Protein AF-A0AAV0ISX7-F1 (afdb_monomer)

Solvent-accessible surface area (backbone atoms only — not comparable to full-atom values): 8940 Å² total; per-residue (Å²): 136,81,81,77,75,74,80,84,75,76,51,72,46,69,37,47,58,80,73,61,91,61,93,77,78,42,57,68,59,41,50,51,45,54,50,52,50,52,48,27,47,70,79,68,66,50,68,45,78,38,64,72,81,71,59,65,73,60,53,52,53,52,51,51,54,49,50,64,46,68,75,45,59,68,74,66,47,54,71,16,31,69,95,55,92,81,53,96,61,93,36,15,36,51,65,54,57,93,85,45,91,56,90,51,68,50,72,43,74,66,66,83,85,43,88,72,51,43,71,62,84,56,64,83,56,56,66,57,56,52,39,45,63,64,47,58,68,57,71,68,69,128

InterPro domains:
  IPR026992 Non-haem dioxygenase, N-terminal domain [PF14226] (11-97)
  IPR027443 Isopenicillin N synthase-like superfamily [G3DSA:2.60.120.330] (2-134)

Foldseek 3Di:
DDDDDPPDDQAEAEPVLLVDDDPPPRPVVVVVSVVSVVCSCVPPVDYHYDNNVDDPVLVVVLVVQVCVQVVDDPVLQCQQFDPDPPPPDGAGKDADDPPDPDGDIDGHDDDLPDPPGRDRPPPPCNSVSVNVVVCVVVVPPD

Sequence (142 aa):
MSPAAAAASFPVIDFSPFFTTGGGENEVEKEEVINSIREACSDYGFFVAVNHGIPAEAMDRSLEMAHEFFDRPSEEKLKCTPPTSDTPVTTGYAKQPDHSPNKNEYFLMFEPASAFNVYPTSPAPFRYYYFFFFFHGRLYRF

Mean predicted aligned error: 9.57 Å

Organism: NCBI:txid586396

Secondary structure (DSSP, 8-state):
-PPPPP--PPPEEE-GGGT--STTTTHHHHHHHHHHHHHHHHHTS--EEES-S--HHHHHHHHHHHHHHHTS-HHHHHTTS-S-TT-SS--EEEE--TT-S---EEEE--STT-TT----S-STTHHHHHHHHHHHTTTS--

pLDDT: mean 79.71, std 17.54, range [27.73, 97.81]

Nearest PDB structures (foldseek):
  1gp4-assembly1_A  TM=7.761E-01  e=4.639E-05  Arabidopsis thaliana
  6xjj-assembly1_A  TM=7.723E-01  e=3.710E-04  Talaromyces stipitatus ATCC 10500
  5c3p-assembly1_A  TM=7.858E-01  e=1.984E-03  Neurospora crassa
  5o9w-assembly1_A  TM=7.212E-01  e=1.015E-03  Papaver somniferum
  5c3q-assembly4_D  TM=7.951E-01  e=6.206E-03  Neurospora crassa

Structure (mmCIF, N/CA/C/O backbone):
data_AF-A0AAV0ISX7-F1
#
_entry.id   AF-A0AAV0ISX7-F1
#
loop_
_atom_site.group_PDB
_atom_site.id
_atom_site.type_symbol
_atom_site.label_atom_id
_atom_site.label_alt_id
_atom_site.label_comp_id
_atom_site.label_asym_id
_atom_site.label_entity_id
_atom_site.label_seq_id
_atom_site.pdbx_PDB_ins_code
_atom_site.Cartn_x
_atom_site.Cartn_y
_atom_site.Cartn_z
_atom_site.occupancy
_atom_site.B_iso_or_equiv
_atom_site.auth_seq_id
_atom_site.auth_comp_id
_atom_site.auth_asym_id
_atom_site.auth_atom_id
_atom_site.pdbx_PDB_model_num
ATOM 1 N N . MET A 1 1 ? -4.312 -38.119 20.509 1.00 36.06 1 MET A N 1
ATOM 2 C CA . MET A 1 1 ? -5.052 -37.013 19.863 1.00 36.06 1 MET A CA 1
ATOM 3 C C . MET A 1 1 ? -4.368 -35.721 20.269 1.00 36.06 1 MET A C 1
ATOM 5 O O . MET A 1 1 ? -4.403 -35.385 21.442 1.00 36.06 1 MET A O 1
ATOM 9 N N . SER A 1 2 ? -3.645 -35.085 19.345 1.00 34.59 2 SER A N 1
ATOM 10 C CA . SER A 1 2 ? -3.071 -33.748 19.561 1.00 34.59 2 SER A CA 1
ATOM 11 C C . SER A 1 2 ? -4.177 -32.714 19.327 1.00 34.59 2 SER A C 1
ATOM 13 O O . SER A 1 2 ? -4.964 -32.931 18.399 1.00 34.59 2 SER A O 1
ATOM 15 N N . PRO A 1 3 ? -4.298 -31.637 20.122 1.00 48.50 3 PRO A N 1
ATOM 16 C CA . PRO A 1 3 ? -5.306 -30.625 19.860 1.00 48.50 3 PRO A CA 1
ATOM 17 C C . PRO A 1 3 ? -4.918 -29.869 18.587 1.00 48.50 3 PRO A C 1
ATOM 19 O O . PRO A 1 3 ? -3.748 -29.543 18.376 1.00 48.50 3 PRO A O 1
ATOM 22 N N . ALA A 1 4 ? -5.901 -29.630 17.719 1.00 44.91 4 ALA A N 1
ATOM 23 C CA . ALA A 1 4 ? -5.757 -28.707 16.608 1.00 44.91 4 ALA A CA 1
ATOM 24 C C . ALA A 1 4 ? -5.305 -27.357 17.176 1.00 44.91 4 ALA A C 1
ATOM 26 O O . ALA A 1 4 ? -5.945 -26.833 18.089 1.00 44.91 4 ALA A O 1
ATOM 27 N N . ALA A 1 5 ? -4.191 -26.824 16.672 1.00 47.06 5 ALA A N 1
ATOM 28 C CA . ALA A 1 5 ? -3.828 -25.441 16.924 1.00 47.06 5 ALA A CA 1
ATOM 29 C C . ALA A 1 5 ? -5.046 -24.588 16.555 1.00 47.06 5 ALA A C 1
ATOM 31 O O . ALA A 1 5 ? -5.505 -24.641 15.412 1.00 47.06 5 ALA A O 1
ATOM 32 N N . ALA A 1 6 ? -5.616 -23.873 17.528 1.00 48.06 6 ALA A N 1
ATOM 33 C CA . ALA A 1 6 ? -6.586 -22.832 17.235 1.00 48.06 6 ALA A CA 1
ATOM 34 C C . ALA A 1 6 ? -5.945 -21.941 16.166 1.00 48.06 6 ALA A C 1
ATOM 36 O O . ALA A 1 6 ? -4.817 -21.483 16.354 1.00 48.06 6 ALA A O 1
ATOM 37 N N . ALA A 1 7 ? -6.594 -21.804 15.009 1.00 52.97 7 ALA A N 1
ATOM 38 C CA . ALA A 1 7 ? -6.072 -20.984 13.930 1.00 52.97 7 ALA A CA 1
ATOM 39 C C . ALA A 1 7 ? -5.873 -19.571 14.488 1.00 52.97 7 ALA A C 1
ATOM 41 O O . ALA A 1 7 ? -6.843 -18.919 14.864 1.00 52.97 7 ALA A O 1
ATOM 42 N N . ALA A 1 8 ? -4.620 -19.139 14.623 1.00 58.41 8 ALA A N 1
ATOM 43 C CA . ALA A 1 8 ? -4.315 -17.799 15.088 1.00 58.41 8 ALA A CA 1
ATOM 44 C C . ALA A 1 8 ? -4.878 -16.809 14.060 1.00 58.41 8 ALA A C 1
ATOM 46 O O . ALA A 1 8 ? -4.388 -16.734 12.933 1.00 58.41 8 ALA A O 1
ATOM 47 N N . SER A 1 9 ? -5.945 -16.101 14.421 1.00 78.56 9 SER A N 1
ATOM 48 C CA . SER A 1 9 ? -6.479 -14.991 13.639 1.00 78.56 9 SER A CA 1
ATOM 49 C C . SER A 1 9 ? -5.749 -13.715 14.045 1.00 78.56 9 SER A C 1
ATOM 51 O O . SER A 1 9 ? -5.693 -13.395 15.230 1.00 78.56 9 SER A O 1
ATOM 53 N N . PHE A 1 10 ? -5.188 -12.993 13.078 1.00 87.25 10 PHE A N 1
ATOM 54 C CA . PHE A 1 10 ? -4.582 -11.685 13.330 1.00 87.25 10 PHE A CA 1
ATOM 55 C C . PHE A 1 10 ? -5.650 -10.650 13.718 1.00 87.25 10 PHE A C 1
ATOM 57 O O . PHE A 1 10 ? -6.802 -10.802 13.297 1.00 87.25 10 PHE A O 1
ATOM 64 N N . PRO A 1 11 ? -5.294 -9.591 14.471 1.00 94.56 11 PRO A N 1
ATOM 65 C CA . PRO A 1 11 ? -6.238 -8.533 14.811 1.00 94.56 11 PRO A CA 1
ATOM 66 C C . PRO A 1 11 ? -6.823 -7.887 13.550 1.00 94.56 11 PRO A C 1
ATOM 68 O O . PRO A 1 11 ? -6.079 -7.445 12.672 1.00 94.56 11 PRO A O 1
ATOM 71 N N . VAL A 1 12 ? -8.151 -7.826 13.469 1.00 96.25 12 VAL A N 1
ATOM 72 C CA . VAL A 1 12 ? -8.887 -7.067 12.449 1.00 96.25 12 VAL A CA 1
ATOM 73 C C . VAL A 1 12 ? -9.516 -5.866 13.145 1.00 96.25 12 VAL A C 1
ATOM 75 O O . VAL A 1 12 ? -10.225 -6.043 14.131 1.00 96.25 12 VAL A O 1
ATOM 78 N N . ILE A 1 13 ? -9.242 -4.658 12.656 1.00 96.25 13 ILE A N 1
ATOM 79 C CA . ILE A 1 13 ? -9.672 -3.404 13.283 1.00 96.25 13 ILE A CA 1
ATOM 80 C C . ILE A 1 13 ? -10.580 -2.639 12.321 1.00 96.25 13 ILE A C 1
ATOM 82 O O . ILE A 1 13 ? -10.190 -2.351 11.187 1.00 96.25 13 ILE A O 1
ATOM 86 N N . ASP A 1 14 ? -11.780 -2.305 12.791 1.00 95.31 14 ASP A N 1
ATOM 87 C CA . ASP A 1 14 ? -12.788 -1.552 12.048 1.00 95.31 14 ASP A CA 1
ATOM 88 C C . ASP A 1 14 ? -12.628 -0.043 12.277 1.00 95.31 14 ASP A C 1
ATOM 90 O O . ASP A 1 14 ? -12.734 0.446 13.400 1.00 95.31 14 ASP A O 1
ATOM 94 N N . PHE A 1 15 ? -12.371 0.701 11.202 1.00 94.69 15 PHE A N 1
ATOM 95 C CA . PHE A 1 15 ? -12.169 2.151 11.240 1.00 94.69 15 PHE A CA 1
ATOM 96 C C . PHE A 1 15 ? -13.449 2.958 10.976 1.00 94.69 15 PHE A C 1
ATOM 98 O O . PHE A 1 15 ? -13.392 4.191 10.980 1.00 94.69 15 PHE A O 1
ATOM 105 N N . SER A 1 16 ? -14.604 2.309 10.794 1.00 92.50 16 SER A N 1
ATOM 106 C CA . SER A 1 16 ? -15.893 2.981 10.561 1.00 92.50 16 SER A CA 1
ATOM 107 C C . SER A 1 16 ? -16.185 4.134 11.532 1.00 92.50 16 SER A C 1
ATOM 109 O O . SER A 1 16 ? -16.625 5.180 11.042 1.00 92.50 16 SER A O 1
ATOM 111 N N . PRO A 1 17 ? -15.887 4.042 12.852 1.00 92.31 17 PRO A N 1
ATOM 112 C CA . PRO A 1 17 ? -16.156 5.135 13.798 1.00 92.31 17 PRO A CA 1
ATOM 113 C C . PRO A 1 17 ? -15.471 6.471 13.458 1.00 92.31 17 PRO A C 1
ATOM 115 O O . PRO A 1 17 ? -15.895 7.531 13.924 1.00 92.31 17 PRO A O 1
ATOM 118 N N . PHE A 1 18 ? -14.417 6.462 12.634 1.00 89.69 18 PHE A N 1
ATOM 119 C CA . PHE A 1 18 ? -13.742 7.681 12.177 1.00 89.69 18 PHE A CA 1
ATOM 120 C C . PHE A 1 18 ? -14.430 8.369 10.991 1.00 89.69 18 PHE A C 1
ATOM 122 O O . PHE A 1 18 ? -14.175 9.551 10.761 1.00 89.69 18 PHE A O 1
ATOM 129 N N . PHE A 1 19 ? -15.307 7.673 10.263 1.00 87.31 19 PHE A N 1
ATOM 130 C CA . PHE A 1 19 ? -15.912 8.158 9.012 1.00 87.31 19 PHE A CA 1
ATOM 131 C C . PHE A 1 19 ? -17.420 8.422 9.102 1.00 87.31 19 PHE A C 1
ATOM 133 O O . PHE A 1 19 ? -18.024 8.945 8.165 1.00 87.31 19 PHE A O 1
ATOM 140 N N . THR A 1 20 ? -18.044 8.100 10.230 1.00 80.94 20 THR A N 1
ATOM 141 C CA . THR A 1 20 ? -19.445 8.418 10.525 1.00 80.94 20 THR A CA 1
ATOM 142 C C . THR A 1 20 ? -19.648 9.923 10.725 1.00 80.94 20 THR A C 1
ATOM 144 O O . THR A 1 20 ? -18.927 10.569 11.488 1.00 80.94 20 THR A O 1
ATOM 147 N N . THR A 1 21 ? -20.655 10.492 10.062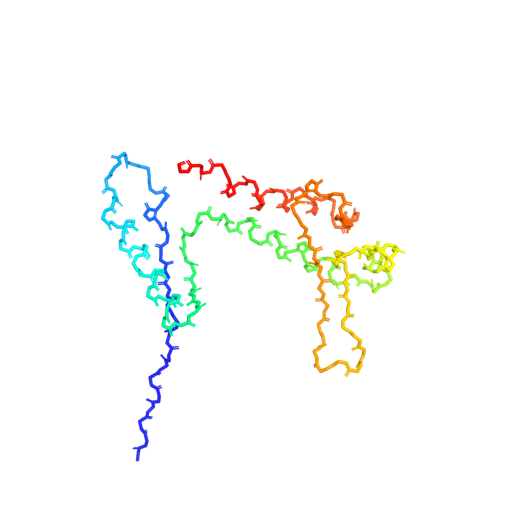 1.00 68.69 21 THR A N 1
ATOM 148 C CA . THR A 1 21 ? -21.022 11.911 10.162 1.00 68.69 21 THR A CA 1
ATOM 149 C C . THR A 1 21 ? -22.071 12.118 11.258 1.00 68.69 21 THR A C 1
ATOM 151 O O . THR A 1 21 ? -23.242 11.817 11.073 1.00 68.69 21 THR A O 1
ATOM 154 N N . GLY A 1 22 ? -21.639 12.649 12.404 1.00 59.94 22 GLY A N 1
ATOM 155 C CA . GLY A 1 22 ? -22.482 13.020 13.546 1.00 59.94 22 GLY A CA 1
ATOM 156 C C . GLY A 1 22 ? -21.599 13.647 14.623 1.00 59.94 22 GLY A C 1
ATOM 157 O O . GLY A 1 22 ? -20.689 12.998 15.131 1.00 59.94 22 GLY A O 1
ATOM 158 N N . GLY A 1 23 ? -21.753 14.948 14.879 1.00 54.44 23 GLY A N 1
ATOM 159 C CA . GLY A 1 23 ? -20.837 15.716 15.727 1.00 54.44 23 GLY A CA 1
ATOM 160 C C . GLY A 1 23 ? -20.708 15.137 17.139 1.00 54.44 23 GLY A C 1
ATOM 161 O O . GLY A 1 23 ? -21.646 15.216 17.916 1.00 54.44 23 GLY A O 1
ATOM 162 N N . GLY A 1 24 ? -19.532 14.592 17.468 1.00 60.41 24 GLY A N 1
ATOM 163 C CA . GLY A 1 24 ? -19.155 14.164 18.824 1.00 60.41 24 GLY A CA 1
ATOM 164 C C . GLY A 1 24 ? -19.725 12.825 19.312 1.00 60.41 24 GLY A C 1
ATOM 165 O O . GLY A 1 24 ? -19.305 12.355 20.362 1.00 60.41 24 GLY A O 1
ATOM 166 N N . GLU A 1 25 ? -20.623 12.174 18.571 1.00 66.25 25 GLU A N 1
ATOM 167 C CA . GLU A 1 25 ? -21.384 11.022 19.094 1.00 66.25 25 GLU A CA 1
ATOM 168 C C . GLU A 1 25 ? -20.570 9.717 19.219 1.00 66.25 25 GLU A C 1
ATOM 170 O O . GLU A 1 25 ? -21.006 8.799 19.905 1.00 66.25 25 GLU A O 1
ATOM 175 N N . ASN A 1 26 ? -19.349 9.661 18.667 1.00 75.62 26 ASN A N 1
ATOM 176 C CA . ASN A 1 26 ? -18.554 8.424 18.576 1.00 75.62 26 ASN A CA 1
ATOM 177 C C . ASN A 1 26 ? -17.179 8.509 19.266 1.00 75.62 26 ASN A C 1
ATOM 179 O O . ASN A 1 26 ? -16.250 7.806 18.876 1.00 75.62 26 ASN A O 1
ATOM 183 N N . GLU A 1 27 ? -16.989 9.386 20.260 1.00 87.12 27 GLU A N 1
ATOM 184 C CA . GLU A 1 27 ? -15.699 9.479 20.976 1.00 87.12 27 GLU A CA 1
ATOM 185 C C . GLU A 1 27 ? -15.321 8.175 21.691 1.00 87.12 27 GLU A C 1
ATOM 187 O O . GLU A 1 27 ? -14.165 7.763 21.623 1.00 87.12 27 GLU A O 1
ATOM 192 N N . VAL A 1 28 ? -16.292 7.497 22.312 1.00 90.88 28 VAL A N 1
ATOM 193 C CA . VAL A 1 28 ? -16.065 6.210 22.992 1.00 90.88 28 VAL A CA 1
ATOM 194 C C . VAL A 1 28 ? -15.626 5.139 21.994 1.00 90.88 28 VAL A C 1
ATOM 196 O O . VAL A 1 28 ? -14.599 4.503 22.198 1.00 90.88 28 VAL A O 1
ATOM 199 N N . GLU A 1 29 ? -16.342 4.997 20.876 1.00 90.50 29 GLU A N 1
ATOM 200 C CA . GLU A 1 29 ? -16.011 4.019 19.830 1.00 90.50 29 GLU A CA 1
ATOM 201 C C . GLU A 1 29 ? -14.644 4.308 19.189 1.00 90.50 29 GLU A C 1
ATOM 203 O O . GLU A 1 29 ? -13.860 3.397 18.929 1.00 90.50 29 GLU A O 1
ATOM 208 N N . LYS A 1 30 ? -14.303 5.585 18.968 1.00 92.06 30 LYS A N 1
ATOM 209 C CA . LYS A 1 30 ? -12.973 5.976 18.474 1.00 92.06 30 LYS A CA 1
ATOM 210 C C . LYS A 1 30 ? -11.870 5.606 19.462 1.00 92.06 30 LYS A C 1
ATOM 212 O O . LYS A 1 30 ? -10.822 5.120 19.035 1.00 92.06 30 LYS A O 1
ATOM 217 N N . GLU A 1 31 ? -12.091 5.821 20.757 1.00 95.06 31 GLU A N 1
ATOM 218 C CA . GLU A 1 31 ? -11.134 5.446 21.801 1.00 95.06 31 GLU A CA 1
ATOM 219 C C . GLU A 1 31 ? -10.967 3.922 21.889 1.00 95.06 31 GLU A C 1
ATOM 221 O O . GLU A 1 31 ? -9.848 3.432 22.041 1.00 95.06 31 GLU A O 1
ATOM 226 N N . GLU A 1 32 ? -12.043 3.150 21.713 1.00 95.44 32 GLU A N 1
ATOM 227 C CA . GLU A 1 32 ? -11.971 1.688 21.601 1.00 95.44 32 GLU A CA 1
ATOM 228 C C . GLU A 1 32 ? -11.096 1.255 20.419 1.00 95.44 32 GLU A C 1
ATOM 230 O O . GLU A 1 32 ? -10.187 0.443 20.604 1.00 95.44 32 GLU A O 1
ATOM 235 N N . VAL A 1 33 ? -11.274 1.858 19.236 1.00 96.12 33 VAL A N 1
ATOM 236 C CA . VAL A 1 33 ? -10.421 1.566 18.071 1.00 96.12 33 VAL A CA 1
ATOM 237 C C . VAL A 1 33 ? -8.955 1.923 18.345 1.00 96.12 33 VAL A C 1
ATOM 239 O O . VAL A 1 33 ? -8.059 1.142 18.019 1.00 96.12 33 VAL A O 1
ATOM 242 N N . ILE A 1 34 ? -8.679 3.065 18.988 1.00 96.56 34 ILE A N 1
ATOM 243 C CA . ILE A 1 34 ? -7.315 3.464 19.384 1.00 96.56 34 ILE A CA 1
ATOM 244 C C . ILE A 1 34 ? -6.698 2.437 20.342 1.00 96.56 34 ILE A C 1
ATOM 246 O O . ILE A 1 34 ? -5.524 2.080 20.195 1.00 96.56 34 ILE A O 1
ATOM 250 N N . ASN A 1 35 ? -7.473 1.940 21.306 1.00 97.62 35 ASN A N 1
ATOM 251 C CA . ASN A 1 35 ? -7.024 0.911 22.238 1.00 97.62 35 ASN A CA 1
ATOM 252 C C . ASN A 1 35 ? -6.714 -0.406 21.520 1.00 97.62 35 ASN A C 1
ATOM 254 O O . ASN A 1 35 ? -5.636 -0.961 21.743 1.00 97.62 35 ASN A O 1
ATOM 258 N N . SER A 1 36 ? -7.570 -0.844 20.593 1.00 96.81 36 SER A N 1
ATOM 259 C CA . SER A 1 36 ? -7.309 -2.028 19.765 1.00 96.81 36 SER A CA 1
ATOM 260 C C . SER A 1 36 ? -6.057 -1.875 18.899 1.00 96.81 36 SER A C 1
ATOM 262 O O . SER A 1 36 ? -5.285 -2.823 18.776 1.00 96.81 36 SER A O 1
ATOM 264 N N . ILE A 1 37 ? -5.801 -0.688 18.333 1.00 96.94 37 ILE A N 1
ATOM 265 C CA . ILE A 1 37 ? -4.562 -0.414 17.583 1.00 96.94 37 ILE A CA 1
ATOM 266 C C . ILE A 1 37 ? -3.350 -0.539 18.507 1.00 96.94 37 ILE A C 1
ATOM 268 O O . ILE A 1 37 ? -2.352 -1.156 18.133 1.00 96.94 37 ILE A O 1
ATOM 272 N N . ARG A 1 38 ? -3.420 0.039 19.713 1.00 97.81 38 ARG A N 1
ATOM 273 C CA . ARG A 1 38 ? -2.323 -0.020 20.687 1.00 97.81 38 ARG A CA 1
ATOM 274 C C . ARG A 1 38 ? -2.004 -1.461 21.076 1.00 97.81 38 ARG A C 1
ATOM 276 O O . ARG A 1 38 ? -0.830 -1.829 21.064 1.00 97.81 38 ARG A O 1
ATOM 283 N N . GLU A 1 39 ? -3.020 -2.252 21.399 1.00 97.12 39 GLU A N 1
ATOM 284 C CA . GLU A 1 39 ? -2.879 -3.670 21.739 1.00 97.12 39 GLU A CA 1
ATOM 285 C C . GLU A 1 39 ? -2.314 -4.467 20.557 1.00 97.12 39 GLU A C 1
ATOM 287 O O . GLU A 1 39 ? -1.276 -5.108 20.695 1.00 97.12 39 GLU A O 1
ATOM 292 N N . ALA A 1 40 ? -2.890 -4.331 19.358 1.00 96.25 40 ALA A N 1
ATOM 293 C CA . ALA A 1 40 ? -2.414 -5.038 18.170 1.00 96.25 40 ALA A CA 1
ATOM 294 C C . ALA A 1 40 ? -0.948 -4.714 17.833 1.00 96.25 40 ALA A C 1
ATOM 296 O O . ALA A 1 40 ? -0.154 -5.612 17.550 1.00 96.25 40 ALA A O 1
ATOM 297 N N . CYS A 1 41 ? -0.555 -3.442 17.909 1.00 96.00 41 CYS A N 1
ATOM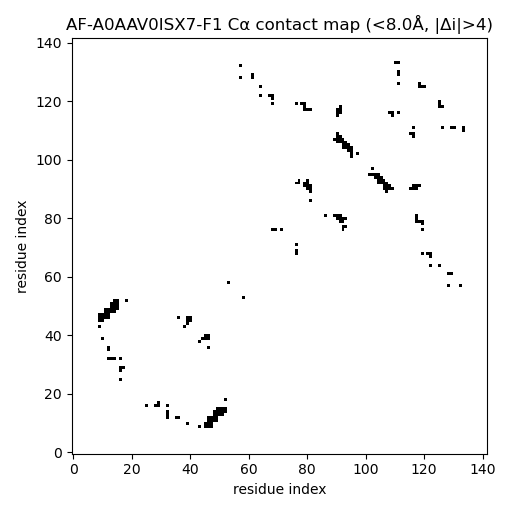 298 C CA . CYS A 1 41 ? 0.832 -3.027 17.702 1.00 96.00 41 CYS A CA 1
ATOM 299 C C . CYS A 1 41 ? 1.781 -3.537 18.798 1.00 96.00 41 CYS A C 1
ATOM 301 O O . CYS A 1 41 ? 2.945 -3.794 18.498 1.00 96.00 41 CYS A O 1
ATOM 303 N N . SER A 1 42 ? 1.312 -3.671 20.042 1.00 96.38 42 SER A N 1
ATOM 304 C CA . SER A 1 42 ? 2.141 -4.116 21.173 1.00 96.38 42 SER A CA 1
ATOM 305 C C . SER A 1 42 ? 2.321 -5.635 21.190 1.00 96.38 42 SER A C 1
ATOM 307 O O . SER A 1 42 ? 3.428 -6.116 21.426 1.00 96.38 42 SER A O 1
ATOM 309 N N . ASP A 1 43 ? 1.255 -6.373 20.889 1.00 95.12 43 ASP A N 1
ATOM 310 C CA . ASP A 1 43 ? 1.209 -7.828 21.038 1.00 95.12 43 ASP A CA 1
ATOM 311 C C . ASP A 1 43 ? 1.566 -8.562 19.737 1.00 95.12 43 ASP A C 1
ATOM 313 O O . ASP A 1 43 ? 2.196 -9.620 19.774 1.00 95.12 43 ASP A O 1
ATOM 317 N N . TYR A 1 44 ? 1.198 -7.997 18.579 1.00 93.69 44 TYR A N 1
ATOM 318 C CA . TYR A 1 44 ? 1.384 -8.621 17.259 1.00 93.69 44 TYR A CA 1
ATOM 319 C C . TYR A 1 44 ? 2.345 -7.839 16.355 1.00 93.69 44 TYR A C 1
ATOM 321 O O . TYR A 1 44 ? 2.993 -8.429 15.491 1.00 93.69 44 TYR A O 1
ATOM 329 N N . GLY A 1 45 ? 2.431 -6.516 16.519 1.00 94.31 45 GLY A N 1
ATOM 330 C CA . GLY A 1 45 ? 3.197 -5.618 15.645 1.00 94.31 45 GLY A CA 1
ATOM 331 C C . GLY A 1 45 ? 2.498 -5.267 14.325 1.00 94.31 45 GLY A C 1
ATOM 332 O O . GLY A 1 45 ? 3.051 -4.504 13.533 1.00 94.31 45 GLY A O 1
ATOM 333 N N . PHE A 1 46 ? 1.299 -5.804 14.073 1.00 94.69 46 PHE A N 1
ATOM 334 C CA . PHE A 1 46 ? 0.485 -5.520 12.889 1.00 94.69 46 PHE A CA 1
ATOM 335 C C . PHE A 1 46 ? -0.997 -5.849 13.121 1.00 94.69 46 PHE A C 1
ATOM 337 O O . PHE A 1 46 ? -1.361 -6.546 14.066 1.00 94.69 46 PHE A O 1
ATOM 344 N N . PHE A 1 47 ? -1.848 -5.362 12.220 1.00 95.75 47 PHE A N 1
ATOM 345 C CA . PHE A 1 47 ? -3.282 -5.645 12.164 1.00 95.75 47 PHE A CA 1
ATOM 346 C C . PHE A 1 47 ? -3.789 -5.525 10.722 1.00 95.75 47 PHE A C 1
ATOM 348 O O . PHE A 1 47 ? -3.129 -4.932 9.865 1.00 95.75 47 PHE A O 1
ATOM 355 N N . VAL A 1 48 ? -4.975 -6.066 10.456 1.00 95.00 48 VAL A N 1
ATOM 356 C CA . VAL A 1 48 ? -5.728 -5.841 9.216 1.00 95.00 48 VAL A CA 1
ATOM 357 C C . VAL A 1 48 ? -6.733 -4.721 9.465 1.00 95.00 48 VAL A C 1
ATOM 359 O O . VAL A 1 48 ? -7.576 -4.832 10.350 1.00 95.00 48 VAL A O 1
ATOM 362 N N . ALA A 1 49 ? -6.657 -3.638 8.695 1.00 94.94 49 ALA A N 1
ATOM 363 C CA . ALA A 1 49 ? -7.643 -2.563 8.758 1.00 94.94 49 ALA A CA 1
ATOM 364 C C . ALA A 1 49 ? -8.822 -2.864 7.823 1.00 94.94 49 ALA A C 1
ATOM 366 O O . ALA A 1 49 ? -8.613 -3.225 6.665 1.00 94.94 49 ALA A O 1
ATOM 367 N N . VAL A 1 50 ? -10.048 -2.655 8.296 1.00 95.06 50 VAL A N 1
ATOM 368 C CA . VAL A 1 50 ? -11.273 -2.681 7.480 1.00 95.06 50 VAL A CA 1
ATOM 369 C C . VAL A 1 50 ? -12.037 -1.372 7.647 1.00 95.06 50 VAL A C 1
ATOM 371 O O . VAL A 1 50 ? -11.835 -0.651 8.623 1.00 95.06 50 VAL A O 1
ATOM 374 N N . ASN A 1 51 ? -12.876 -1.030 6.666 1.00 93.38 51 ASN A N 1
ATOM 375 C CA . ASN A 1 51 ? -13.643 0.223 6.643 1.00 93.38 51 ASN A CA 1
ATOM 376 C C . ASN A 1 51 ? -12.773 1.481 6.868 1.00 93.38 51 ASN A C 1
ATOM 378 O O . ASN A 1 51 ? -13.197 2.467 7.460 1.00 93.38 51 ASN A O 1
ATOM 382 N N . HIS A 1 52 ? -11.539 1.459 6.356 1.00 92.25 52 HIS A N 1
ATOM 383 C CA . HIS A 1 52 ? -10.525 2.515 6.488 1.00 92.25 52 HIS A CA 1
ATOM 384 C C . HIS A 1 52 ? -10.788 3.755 5.610 1.00 92.25 52 HIS A C 1
ATOM 386 O O . HIS A 1 52 ? -9.905 4.594 5.447 1.00 92.25 52 HIS A O 1
ATOM 392 N N . GLY A 1 53 ? -11.967 3.861 4.990 1.00 89.38 53 GLY A N 1
ATOM 393 C CA . GLY A 1 53 ? -12.373 5.026 4.196 1.00 89.38 53 GLY A CA 1
ATOM 394 C C . GLY A 1 53 ? -11.669 5.188 2.842 1.00 89.38 53 GLY A C 1
ATOM 395 O O . GLY A 1 53 ? -11.891 6.188 2.166 1.00 89.38 53 GLY A O 1
ATOM 396 N N . ILE A 1 54 ? -10.847 4.220 2.413 1.00 87.75 54 ILE A N 1
ATOM 397 C CA . ILE A 1 54 ? -10.254 4.231 1.064 1.00 87.75 54 ILE A CA 1
ATOM 398 C C . ILE A 1 54 ? -11.250 3.544 0.118 1.00 87.75 54 ILE A C 1
ATOM 400 O O . ILE A 1 54 ? -11.568 2.377 0.354 1.00 87.75 54 ILE A O 1
ATOM 404 N N . PRO A 1 55 ? -11.735 4.224 -0.939 1.00 89.62 55 PRO A N 1
ATOM 405 C CA . PRO A 1 55 ? -12.664 3.628 -1.898 1.00 89.62 55 PRO A CA 1
ATOM 406 C C . PRO A 1 55 ? -12.081 2.378 -2.565 1.00 89.62 55 PRO A C 1
ATOM 408 O O . PRO A 1 55 ? -10.915 2.383 -2.972 1.00 89.62 55 PRO A O 1
ATOM 411 N N . ALA A 1 56 ? -12.895 1.332 -2.727 1.00 87.81 56 ALA A N 1
ATOM 412 C CA . ALA A 1 56 ? -12.475 0.080 -3.360 1.00 87.81 56 ALA A CA 1
ATOM 413 C C . ALA A 1 56 ? -11.949 0.315 -4.783 1.00 87.81 56 ALA A C 1
ATOM 415 O O . ALA A 1 56 ? -10.868 -0.149 -5.132 1.00 87.81 56 ALA A O 1
ATOM 416 N N . GLU A 1 57 ? -12.612 1.184 -5.547 1.00 87.62 57 GLU A N 1
ATOM 417 C CA . GLU A 1 57 ? -12.224 1.530 -6.916 1.00 87.62 57 GLU A CA 1
ATOM 418 C C . GLU A 1 57 ? -10.855 2.227 -6.981 1.00 87.62 57 GLU A C 1
ATOM 420 O O . GLU A 1 57 ? -10.184 2.213 -8.014 1.00 87.62 57 GLU A O 1
ATOM 425 N N . ALA A 1 58 ? -10.426 2.887 -5.899 1.00 84.75 58 ALA A N 1
ATOM 426 C CA . ALA A 1 58 ? -9.092 3.472 -5.820 1.00 84.75 58 ALA A CA 1
ATOM 427 C C . ALA A 1 58 ? -8.018 2.401 -5.583 1.00 84.75 58 ALA A C 1
ATOM 429 O O . ALA A 1 58 ? -6.937 2.492 -6.173 1.00 84.75 58 ALA A O 1
ATOM 430 N N . MET A 1 59 ? -8.312 1.390 -4.760 1.00 85.94 59 MET A N 1
ATOM 431 C CA . MET A 1 59 ? -7.417 0.252 -4.527 1.00 85.94 59 MET A CA 1
ATOM 432 C C . MET A 1 59 ? -7.297 -0.617 -5.782 1.00 85.94 59 MET A C 1
ATOM 434 O O . MET A 1 59 ? -6.177 -0.878 -6.219 1.00 85.94 59 MET A O 1
ATOM 438 N N . ASP A 1 60 ? -8.423 -0.960 -6.410 1.00 89.56 60 ASP A N 1
ATOM 439 C CA . ASP A 1 60 ? -8.466 -1.789 -7.620 1.00 89.56 60 ASP A CA 1
ATOM 440 C C . ASP A 1 60 ? -7.657 -1.154 -8.752 1.00 89.56 60 ASP A C 1
ATOM 442 O O . ASP A 1 60 ? -6.734 -1.771 -9.282 1.00 89.56 60 ASP A O 1
ATOM 446 N N . ARG A 1 61 ? -7.886 0.134 -9.039 1.00 85.88 61 ARG A N 1
ATOM 447 C CA . ARG A 1 61 ? -7.099 0.850 -10.057 1.00 85.88 61 ARG A CA 1
ATOM 448 C C . ARG A 1 61 ? -5.613 0.940 -9.717 1.00 85.88 61 ARG A C 1
ATOM 450 O O . ARG A 1 61 ? -4.781 0.941 -10.621 1.00 85.88 61 ARG A O 1
ATOM 457 N N . SER A 1 62 ? -5.261 1.036 -8.434 1.00 84.50 62 SER A N 1
ATOM 458 C CA . SER A 1 62 ? -3.854 1.044 -8.010 1.00 84.50 62 SER A CA 1
ATOM 459 C C . SER A 1 62 ? -3.177 -0.294 -8.306 1.00 84.50 62 SER A C 1
ATOM 461 O O . SER A 1 62 ? -2.056 -0.307 -8.819 1.00 84.50 62 SER A O 1
ATOM 463 N N . LEU A 1 63 ? -3.868 -1.407 -8.044 1.00 88.19 63 LEU A N 1
ATOM 464 C CA . LEU A 1 63 ? -3.395 -2.751 -8.376 1.00 88.19 63 LEU A CA 1
ATOM 465 C C . LEU A 1 63 ? -3.308 -2.958 -9.892 1.00 88.19 63 LEU A C 1
ATOM 467 O O . LEU A 1 63 ? -2.282 -3.432 -10.375 1.00 88.19 63 LEU A O 1
ATOM 471 N N . GLU A 1 64 ? -4.324 -2.544 -10.651 1.00 90.44 64 GLU A N 1
ATOM 472 C CA . GLU A 1 64 ? -4.337 -2.631 -12.119 1.00 90.44 64 GLU A CA 1
ATOM 473 C C . GLU A 1 64 ? -3.134 -1.919 -12.749 1.00 90.44 64 GLU A C 1
ATOM 475 O O . GLU A 1 64 ? -2.430 -2.508 -13.568 1.00 90.44 64 GLU A O 1
ATOM 480 N N . MET A 1 65 ? -2.833 -0.682 -12.338 1.00 86.69 65 MET A N 1
ATOM 481 C CA . MET A 1 65 ? -1.668 0.038 -12.867 1.00 86.69 65 MET A CA 1
ATOM 482 C C . MET A 1 65 ? -0.340 -0.599 -12.455 1.00 86.69 65 MET A C 1
ATOM 484 O O . MET A 1 65 ? 0.622 -0.545 -13.223 1.00 86.69 65 MET A O 1
ATOM 488 N N . ALA A 1 66 ? -0.258 -1.171 -11.248 1.00 88.31 66 ALA A N 1
ATOM 489 C CA . ALA A 1 66 ? 0.932 -1.896 -10.821 1.00 88.31 66 ALA A CA 1
ATOM 490 C C . ALA A 1 66 ? 1.150 -3.130 -11.708 1.00 88.31 66 ALA A C 1
ATOM 492 O O . ALA A 1 66 ? 2.250 -3.307 -12.231 1.00 88.31 66 ALA A O 1
ATOM 493 N N . HIS A 1 67 ? 0.103 -3.924 -11.947 1.00 91.31 67 HIS A N 1
ATOM 494 C CA . HIS A 1 67 ? 0.150 -5.058 -12.870 1.00 91.31 67 HIS A CA 1
ATOM 495 C C . HIS A 1 67 ? 0.563 -4.622 -14.279 1.00 91.31 67 HIS A C 1
ATOM 497 O O . HIS A 1 67 ? 1.532 -5.150 -14.821 1.00 91.31 67 HIS A O 1
ATOM 503 N N . GLU A 1 68 ? -0.076 -3.587 -14.830 1.00 91.19 68 GLU A N 1
ATOM 504 C CA . GLU A 1 68 ? 0.248 -3.076 -16.165 1.00 91.19 68 GLU A CA 1
ATOM 505 C C . GLU A 1 68 ? 1.704 -2.595 -16.281 1.00 91.19 68 GLU A C 1
ATOM 507 O O . GLU A 1 68 ? 2.330 -2.728 -17.334 1.00 91.19 68 GLU A O 1
ATOM 512 N N . PHE A 1 69 ? 2.267 -2.019 -15.217 1.00 90.50 69 PHE A N 1
ATOM 513 C CA . PHE A 1 69 ? 3.670 -1.621 -15.196 1.00 90.50 69 PHE A CA 1
ATOM 514 C C . PHE A 1 69 ? 4.609 -2.834 -15.116 1.00 90.50 69 PHE A C 1
ATOM 516 O O . PHE A 1 69 ? 5.561 -2.917 -15.896 1.00 90.50 69 PHE A O 1
ATOM 523 N N . PHE A 1 70 ? 4.364 -3.769 -14.192 1.00 92.12 70 PHE A N 1
ATOM 524 C CA . PHE A 1 70 ? 5.272 -4.893 -13.939 1.00 92.12 70 PHE A CA 1
ATOM 525 C C . PHE A 1 70 ? 5.235 -5.976 -15.028 1.00 92.12 70 PHE A C 1
ATOM 527 O O . PHE A 1 70 ? 6.266 -6.614 -15.258 1.00 92.12 70 PHE A O 1
ATOM 534 N N . ASP A 1 71 ? 4.136 -6.095 -15.777 1.00 93.81 71 ASP A N 1
ATOM 535 C CA . ASP A 1 71 ? 4.013 -6.994 -16.937 1.00 93.81 71 ASP A CA 1
ATOM 536 C C . ASP A 1 71 ? 4.842 -6.541 -18.155 1.00 93.81 71 ASP A C 1
ATOM 538 O O . ASP A 1 71 ? 4.987 -7.271 -19.140 1.00 93.81 71 ASP A O 1
ATOM 542 N N . ARG A 1 72 ? 5.426 -5.338 -18.113 1.00 91.19 72 ARG A N 1
ATOM 543 C CA . ARG A 1 72 ? 6.252 -4.814 -19.208 1.00 91.19 72 ARG A CA 1
ATOM 544 C C . ARG A 1 72 ? 7.629 -5.474 -19.269 1.00 91.19 72 ARG A C 1
ATOM 546 O O . ARG A 1 72 ? 8.170 -5.901 -18.243 1.00 91.19 72 ARG A O 1
ATOM 553 N N . PRO A 1 73 ? 8.268 -5.472 -20.456 1.00 93.62 73 PRO A N 1
ATOM 554 C CA . PRO A 1 73 ? 9.651 -5.903 -20.596 1.00 93.62 73 PRO A CA 1
ATOM 555 C C . PRO A 1 73 ? 10.585 -5.157 -19.638 1.00 93.62 73 PRO A C 1
ATOM 557 O O . PRO A 1 73 ? 10.429 -3.957 -19.403 1.00 93.62 73 PRO A O 1
ATOM 560 N N . SER A 1 74 ? 11.604 -5.855 -19.132 1.00 90.75 74 SER A N 1
ATOM 561 C CA . SER A 1 74 ? 12.593 -5.291 -18.203 1.00 90.75 74 SER A CA 1
ATOM 562 C C . SER A 1 74 ? 13.219 -3.989 -18.713 1.00 90.75 74 SER A C 1
ATOM 564 O O . SER A 1 74 ? 13.455 -3.084 -17.923 1.00 90.75 74 SER A O 1
ATOM 566 N N . GLU A 1 75 ? 13.444 -3.871 -20.024 1.00 91.50 75 GLU A N 1
ATOM 567 C CA . GLU A 1 75 ? 14.010 -2.676 -20.664 1.00 91.50 75 GLU A CA 1
ATOM 568 C C . GLU A 1 75 ? 13.140 -1.428 -20.476 1.00 91.50 75 GLU A C 1
ATOM 570 O O . GLU A 1 75 ? 13.665 -0.343 -20.242 1.00 91.50 75 GLU A O 1
ATOM 575 N N . GLU A 1 76 ? 11.813 -1.570 -20.529 1.00 90.94 76 GLU A N 1
ATOM 576 C CA . GLU A 1 76 ? 10.881 -0.463 -20.291 1.00 90.94 76 GLU A CA 1
ATOM 577 C C . GLU A 1 76 ? 10.846 -0.079 -18.808 1.00 90.94 76 GLU A C 1
ATOM 579 O O . GLU A 1 76 ? 10.851 1.106 -18.473 1.00 90.94 76 GLU A O 1
ATOM 584 N N . LYS A 1 77 ? 10.878 -1.070 -17.908 1.00 91.62 77 LYS A N 1
ATOM 585 C CA . LYS A 1 77 ? 10.882 -0.834 -16.455 1.00 91.62 77 LYS A CA 1
ATOM 586 C C . LYS A 1 77 ? 12.168 -0.141 -15.992 1.00 91.62 77 LYS A C 1
ATOM 588 O O . LYS A 1 77 ? 12.104 0.792 -15.194 1.00 91.62 77 LYS A O 1
ATOM 593 N N . LEU A 1 78 ? 13.318 -0.515 -16.562 1.00 90.88 78 LEU A N 1
ATOM 594 C CA . LEU A 1 78 ? 14.633 0.081 -16.278 1.00 90.88 78 LEU A CA 1
ATOM 595 C C . LEU A 1 78 ? 14.729 1.571 -16.639 1.00 90.88 78 LEU A C 1
ATOM 597 O O . LEU A 1 78 ? 15.532 2.284 -16.044 1.00 90.88 78 LEU A O 1
ATOM 601 N N . LYS A 1 79 ? 13.881 2.084 -17.542 1.00 90.06 79 LYS A N 1
ATOM 602 C CA . LYS A 1 79 ? 13.795 3.534 -17.816 1.00 90.06 79 LYS A CA 1
ATOM 603 C C . LYS A 1 79 ? 13.314 4.335 -16.604 1.00 90.06 79 LYS A C 1
ATOM 605 O O . LYS A 1 79 ? 13.504 5.546 -16.561 1.00 90.06 79 LYS A O 1
ATOM 610 N N . CYS A 1 80 ? 12.692 3.664 -15.636 1.00 89.25 80 CYS A N 1
ATOM 611 C CA . CYS A 1 80 ? 12.235 4.264 -14.391 1.00 89.25 80 CYS A CA 1
ATOM 612 C C . CYS A 1 80 ? 13.249 4.111 -13.249 1.00 89.25 80 CYS A C 1
ATOM 614 O O . CYS A 1 80 ? 12.908 4.370 -12.098 1.00 89.25 80 CYS A O 1
ATOM 616 N N . THR A 1 81 ? 14.471 3.657 -13.528 1.00 88.12 81 THR A N 1
ATOM 617 C CA . THR A 1 81 ? 15.572 3.653 -12.560 1.00 88.12 81 THR A CA 1
ATOM 618 C C . THR A 1 81 ? 16.300 5.005 -12.623 1.00 88.12 81 THR A C 1
ATOM 620 O O . THR A 1 81 ? 16.565 5.496 -13.724 1.00 88.12 81 THR A O 1
ATOM 623 N N . PRO A 1 82 ? 16.633 5.637 -11.482 1.00 80.38 82 PRO A N 1
ATOM 624 C CA . PRO A 1 82 ? 17.402 6.876 -11.460 1.00 80.38 82 PRO A CA 1
ATOM 625 C C . PRO A 1 82 ? 18.727 6.755 -12.236 1.00 80.38 82 PRO A C 1
ATOM 627 O O . PRO A 1 82 ? 19.403 5.731 -12.140 1.00 80.38 82 PRO A O 1
ATOM 630 N N . PRO A 1 83 ? 19.122 7.791 -12.998 1.00 69.06 83 PRO A N 1
ATOM 631 C CA . PRO A 1 83 ? 20.254 7.719 -13.923 1.00 69.06 83 PRO A CA 1
ATOM 632 C C . PRO A 1 83 ? 21.637 7.704 -13.252 1.00 69.06 83 PRO A C 1
ATOM 634 O O . PRO A 1 83 ? 22.622 7.414 -13.928 1.00 69.06 83 PRO A O 1
ATOM 637 N N . THR A 1 84 ? 21.751 8.032 -11.961 1.00 63.31 84 THR A N 1
ATOM 638 C CA . THR A 1 84 ? 23.042 8.164 -11.269 1.00 63.31 84 THR A CA 1
ATOM 639 C C . THR A 1 84 ? 23.114 7.315 -10.001 1.00 63.31 84 THR A C 1
ATOM 641 O O 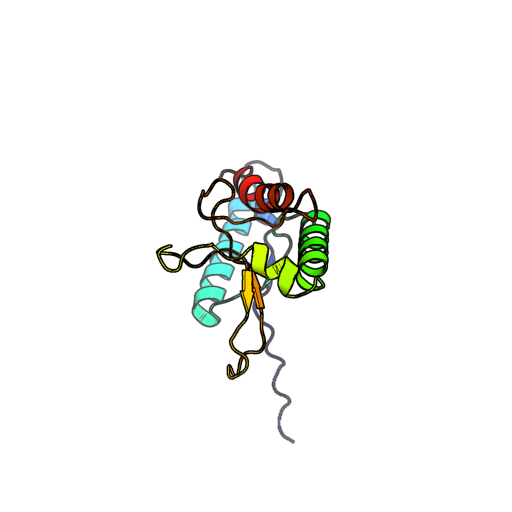. THR A 1 84 ? 22.190 7.277 -9.196 1.00 63.31 84 THR A O 1
ATOM 644 N N . SER A 1 85 ? 24.267 6.680 -9.770 1.00 58.28 85 SER A N 1
ATOM 645 C CA . SER A 1 85 ? 24.618 6.054 -8.482 1.00 58.28 85 SER A CA 1
ATOM 646 C C . SER A 1 85 ? 24.752 7.063 -7.336 1.00 58.28 85 SER A C 1
ATOM 648 O O . SER A 1 85 ? 24.816 6.669 -6.177 1.00 58.28 85 SER A O 1
ATOM 650 N N . ASP A 1 86 ? 24.804 8.355 -7.670 1.00 59.66 86 ASP A N 1
ATOM 651 C CA . ASP A 1 86 ? 25.043 9.460 -6.741 1.00 59.66 86 ASP A CA 1
ATOM 652 C C . ASP A 1 86 ? 23.751 10.004 -6.117 1.00 59.66 86 ASP A C 1
ATOM 654 O O . ASP A 1 86 ? 23.800 10.915 -5.289 1.00 59.66 86 ASP A O 1
ATOM 658 N N . THR A 1 87 ? 22.578 9.475 -6.490 1.00 58.44 87 THR A N 1
ATOM 659 C CA . THR A 1 87 ? 21.353 9.767 -5.739 1.00 58.44 87 THR A CA 1
ATOM 660 C C . THR A 1 87 ? 21.461 9.133 -4.351 1.00 58.44 87 THR A C 1
ATOM 662 O O . THR A 1 87 ? 21.538 7.908 -4.252 1.00 58.44 87 THR A O 1
ATOM 665 N N . PRO A 1 88 ? 21.412 9.923 -3.261 1.00 64.62 88 PRO A N 1
ATOM 666 C CA . PRO A 1 88 ? 21.586 9.414 -1.899 1.00 64.62 88 PRO A CA 1
ATOM 667 C C . PRO A 1 88 ? 20.420 8.532 -1.434 1.00 64.62 88 PRO A C 1
ATOM 669 O O . PRO A 1 88 ? 20.419 8.049 -0.303 1.00 64.62 88 PRO A O 1
ATOM 672 N N . VAL A 1 89 ? 19.404 8.351 -2.283 1.00 70.06 89 VAL A N 1
ATOM 673 C CA . VAL A 1 89 ? 18.175 7.650 -1.959 1.00 70.06 89 VAL A CA 1
ATOM 674 C C . VAL A 1 89 ? 17.744 6.782 -3.132 1.00 70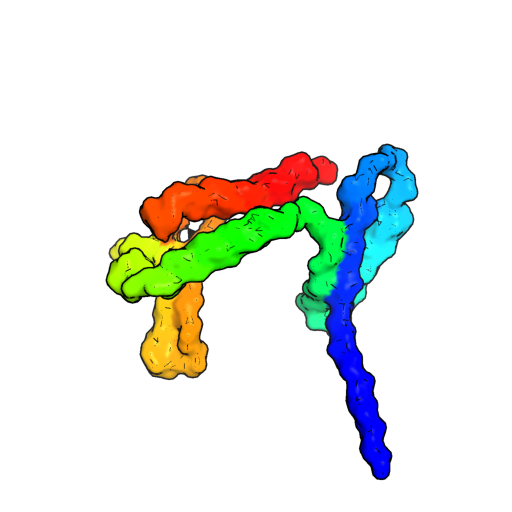.06 89 VAL A C 1
ATOM 676 O O . VAL A 1 89 ? 17.680 7.242 -4.270 1.00 70.06 89 VAL A O 1
ATOM 679 N N . THR A 1 90 ? 17.428 5.523 -2.845 1.00 76.56 90 THR A N 1
ATOM 680 C CA . THR A 1 90 ? 16.851 4.595 -3.818 1.00 76.56 90 THR A CA 1
ATOM 681 C C . THR A 1 90 ? 15.429 5.038 -4.159 1.00 76.56 90 THR A C 1
ATOM 683 O O . THR A 1 90 ? 14.599 5.137 -3.264 1.00 76.56 90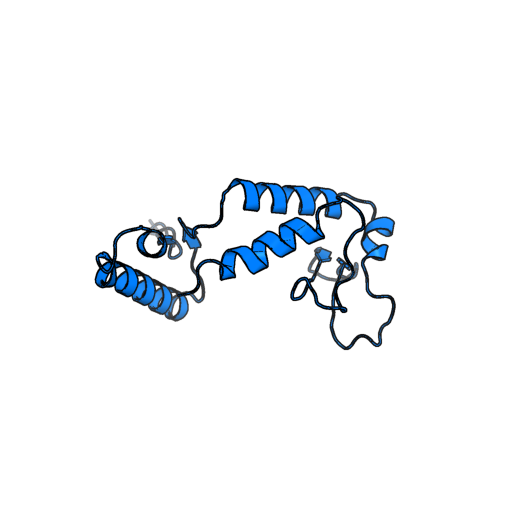 THR A O 1
ATOM 686 N N . THR A 1 91 ? 15.130 5.289 -5.431 1.00 85.81 91 THR A N 1
ATOM 687 C CA . THR A 1 91 ? 13.771 5.541 -5.946 1.00 85.81 91 THR A CA 1
ATOM 688 C C . THR A 1 91 ? 13.571 4.833 -7.276 1.00 85.81 91 THR A C 1
ATOM 690 O O . THR A 1 91 ? 14.523 4.321 -7.863 1.00 85.81 91 THR A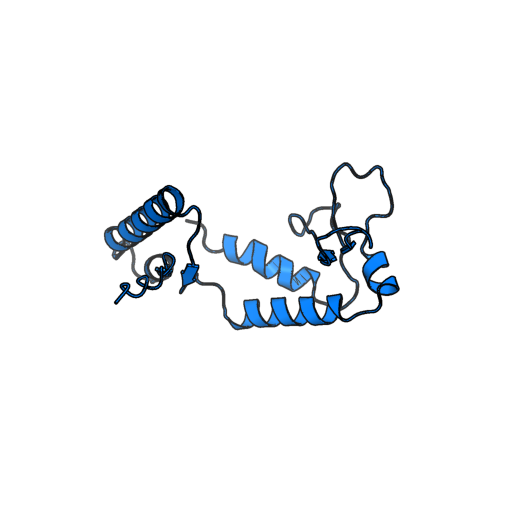 O 1
ATOM 693 N N . GLY A 1 92 ? 12.330 4.802 -7.756 1.00 89.06 92 GLY A N 1
ATOM 694 C CA . GLY A 1 92 ? 11.982 4.223 -9.041 1.00 89.06 92 GLY A CA 1
ATOM 695 C C . GLY A 1 92 ? 12.051 2.699 -9.042 1.00 89.06 92 GLY A C 1
ATOM 696 O O . GLY A 1 92 ? 11.931 2.052 -7.998 1.00 89.06 92 GLY A O 1
ATOM 697 N N . TYR A 1 93 ? 12.208 2.133 -10.234 1.00 91.19 93 TYR A N 1
ATOM 698 C CA . TYR A 1 93 ? 12.250 0.690 -10.441 1.00 91.19 93 TYR A CA 1
ATOM 699 C C . TYR A 1 93 ? 13.604 0.091 -10.053 1.00 91.19 93 TYR A C 1
ATOM 701 O O . TYR A 1 93 ? 14.660 0.602 -10.436 1.00 91.19 93 TYR A O 1
ATOM 709 N N . ALA A 1 94 ? 13.560 -1.054 -9.378 1.00 89.75 94 ALA A N 1
ATOM 710 C CA . ALA A 1 94 ? 14.709 -1.917 -9.173 1.00 89.75 94 ALA A CA 1
ATOM 711 C C . ALA A 1 94 ? 14.286 -3.388 -9.123 1.00 89.75 94 ALA A C 1
ATOM 713 O O . ALA A 1 94 ? 13.185 -3.744 -8.698 1.00 89.75 94 ALA A O 1
ATOM 714 N N . LYS A 1 95 ? 15.206 -4.259 -9.532 1.00 90.88 95 LYS A N 1
ATOM 715 C CA . LYS A 1 95 ? 15.051 -5.709 -9.471 1.00 90.88 95 LYS A CA 1
ATOM 716 C C . LYS A 1 95 ? 16.192 -6.298 -8.664 1.00 90.88 95 LYS A C 1
ATOM 718 O O . LYS A 1 95 ? 17.340 -5.880 -8.820 1.00 90.88 95 LYS A O 1
ATOM 723 N N . GLN A 1 96 ? 15.874 -7.260 -7.803 1.00 89.56 96 GLN A N 1
ATOM 724 C CA . GLN A 1 96 ? 16.902 -7.976 -7.061 1.00 89.56 96 GLN A CA 1
ATOM 725 C C . GLN A 1 96 ? 17.871 -8.687 -8.021 1.00 89.56 96 GLN A C 1
ATOM 727 O O . GLN A 1 96 ? 17.431 -9.207 -9.051 1.00 89.56 96 GLN A O 1
ATOM 732 N N . PRO A 1 97 ? 19.174 -8.751 -7.694 1.00 88.00 97 PRO A N 1
ATOM 733 C CA . PRO A 1 97 ? 20.140 -9.493 -8.495 1.00 88.00 97 PRO A CA 1
ATOM 734 C C . PRO A 1 97 ? 19.742 -10.960 -8.674 1.00 88.00 97 PRO A C 1
ATOM 736 O O . PRO A 1 97 ? 19.152 -11.567 -7.779 1.00 88.00 97 PRO A O 1
ATOM 739 N N . ASP A 1 98 ? 20.165 -11.576 -9.778 1.00 88.88 98 ASP A N 1
ATOM 740 C CA . ASP A 1 98 ? 19.802 -12.963 -10.099 1.00 88.88 98 ASP A CA 1
ATOM 741 C C . ASP A 1 98 ? 20.257 -13.984 -9.048 1.00 88.88 98 ASP A C 1
ATOM 743 O O . ASP A 1 98 ? 19.649 -15.044 -8.921 1.00 88.88 98 ASP A O 1
ATOM 747 N N . HIS A 1 99 ? 21.288 -13.676 -8.258 1.00 91.00 99 HIS A N 1
ATOM 748 C CA . HIS A 1 99 ? 21.765 -14.529 -7.166 1.00 91.00 99 HIS A CA 1
ATOM 749 C C . HIS A 1 99 ? 21.034 -14.293 -5.833 1.00 91.00 99 HIS A C 1
ATOM 751 O O . HIS A 1 99 ? 21.253 -15.043 -4.883 1.00 91.00 99 HIS A O 1
ATOM 757 N N . SER A 1 100 ? 20.165 -13.282 -5.740 1.00 91.56 100 SER A N 1
ATOM 758 C CA . SER A 1 100 ? 19.400 -12.995 -4.523 1.00 91.56 100 SER A CA 1
ATOM 759 C C . SER A 1 100 ? 18.428 -14.140 -4.216 1.00 91.56 100 SER A C 1
ATOM 761 O O . SER A 1 100 ? 17.786 -14.650 -5.143 1.00 91.56 100 SER A O 1
ATOM 763 N N . PRO A 1 101 ? 18.269 -14.555 -2.946 1.00 91.44 101 PRO A N 1
ATOM 764 C CA . PRO A 1 101 ? 17.213 -15.494 -2.567 1.00 91.44 101 PRO A CA 1
ATOM 765 C C . PRO A 1 101 ? 15.814 -14.894 -2.784 1.00 91.44 101 PRO A C 1
ATOM 767 O O . PRO A 1 101 ? 14.869 -15.630 -3.055 1.00 91.44 101 PRO A O 1
ATOM 770 N N . ASN A 1 102 ? 15.691 -13.563 -2.742 1.00 88.94 102 ASN A N 1
ATOM 771 C CA . ASN A 1 102 ? 14.446 -12.855 -3.011 1.00 88.94 102 ASN A CA 1
ATOM 772 C C . ASN A 1 102 ? 14.351 -12.537 -4.505 1.00 88.94 102 ASN A C 1
ATOM 774 O O . ASN A 1 102 ? 15.137 -11.756 -5.036 1.00 88.94 102 ASN A O 1
ATOM 778 N N . LYS A 1 103 ? 13.377 -13.141 -5.191 1.00 89.00 103 LYS A N 1
ATOM 779 C CA . LYS A 1 103 ? 13.151 -12.962 -6.636 1.00 89.00 103 LYS A CA 1
ATOM 780 C C . LYS A 1 103 ? 12.125 -11.871 -6.943 1.00 89.00 103 LYS A C 1
ATOM 782 O O . LYS A 1 103 ? 11.305 -12.038 -7.840 1.00 89.00 103 LYS A O 1
ATOM 787 N N . ASN A 1 104 ? 12.141 -10.779 -6.185 1.00 90.50 104 ASN A N 1
ATOM 788 C CA . ASN A 1 104 ? 11.207 -9.678 -6.376 1.00 90.50 104 ASN A CA 1
ATOM 789 C C . ASN A 1 104 ? 11.820 -8.512 -7.160 1.00 90.50 104 ASN A C 1
ATOM 791 O O . ASN A 1 104 ? 13.031 -8.285 -7.207 1.00 90.50 104 ASN A O 1
ATOM 795 N N . GLU A 1 105 ? 10.922 -7.749 -7.757 1.00 93.44 105 GLU A N 1
ATOM 796 C CA . GLU A 1 105 ? 11.151 -6.410 -8.270 1.00 93.44 105 GLU A CA 1
ATOM 797 C C . GLU A 1 105 ? 10.239 -5.445 -7.517 1.00 93.44 105 GLU A C 1
ATOM 799 O O . GLU A 1 105 ? 9.241 -5.855 -6.920 1.00 93.44 105 GLU A O 1
ATOM 804 N N . TYR A 1 106 ? 10.621 -4.176 -7.474 1.00 91.12 106 TYR A N 1
ATOM 805 C CA . TYR A 1 106 ? 9.882 -3.155 -6.749 1.00 91.12 106 TYR A CA 1
ATOM 806 C C . TYR A 1 106 ? 10.002 -1.804 -7.438 1.00 91.12 106 TYR A C 1
ATOM 808 O O . TYR A 1 106 ? 10.913 -1.551 -8.228 1.00 91.12 106 TYR A O 1
ATOM 816 N N . PHE A 1 107 ? 9.059 -0.930 -7.110 1.00 90.38 107 PHE A N 1
ATOM 817 C CA . PHE A 1 107 ? 9.044 0.454 -7.541 1.00 90.38 107 PHE A CA 1
ATOM 818 C C . PHE A 1 107 ? 8.843 1.334 -6.312 1.00 90.38 107 PHE A C 1
ATOM 820 O O . PHE A 1 107 ? 7.801 1.243 -5.663 1.00 90.38 107 PHE A O 1
ATOM 827 N N . LEU A 1 108 ? 9.838 2.154 -5.963 1.00 88.69 108 LEU A N 1
ATOM 828 C CA . LEU A 1 108 ? 9.773 3.012 -4.779 1.00 88.69 108 LEU A CA 1
ATOM 829 C C . LEU A 1 108 ? 9.509 4.468 -5.163 1.00 88.69 108 LEU A C 1
ATOM 831 O O . LEU A 1 108 ? 10.172 5.029 -6.033 1.00 88.69 108 LEU A O 1
ATOM 835 N N . MET A 1 109 ? 8.563 5.095 -4.472 1.00 84.81 109 MET A N 1
ATOM 836 C CA . MET A 1 109 ? 8.208 6.499 -4.660 1.00 84.81 109 MET A CA 1
ATOM 837 C C . MET A 1 109 ? 8.181 7.227 -3.323 1.00 84.81 109 MET A C 1
ATOM 839 O O . MET A 1 109 ? 7.778 6.672 -2.303 1.00 84.81 109 MET A O 1
ATOM 843 N N . PHE A 1 110 ? 8.568 8.497 -3.347 1.00 84.88 110 PHE A N 1
ATOM 844 C CA . PHE A 1 110 ? 8.358 9.441 -2.255 1.00 84.88 110 PHE A CA 1
ATOM 845 C C . PHE A 1 110 ? 7.067 10.220 -2.431 1.00 84.88 110 PHE A C 1
ATOM 847 O O . PHE A 1 110 ? 6.254 9.903 -3.298 1.00 84.88 110 PHE A O 1
ATOM 854 N N . GLU A 1 111 ? 6.894 11.250 -1.601 1.00 82.06 111 GLU A N 1
ATOM 855 C CA . GLU A 1 111 ? 5.838 12.241 -1.752 1.00 82.06 111 GLU A CA 1
ATOM 856 C C . GLU A 1 111 ? 5.695 12.644 -3.236 1.00 82.06 111 GLU A C 1
ATOM 858 O O . GLU A 1 111 ? 6.708 12.815 -3.923 1.00 82.06 111 GLU A O 1
ATOM 863 N N . PRO A 1 112 ? 4.464 12.735 -3.766 1.00 80.50 112 PRO A N 1
ATOM 864 C CA . PRO A 1 112 ? 4.269 12.798 -5.206 1.00 80.50 112 PRO A CA 1
ATOM 865 C C . PRO A 1 112 ? 4.919 13.993 -5.951 1.00 80.50 112 PRO A C 1
ATOM 867 O O . PRO A 1 112 ? 5.170 13.897 -7.161 1.00 80.50 112 PRO A O 1
ATOM 870 N N . ALA A 1 113 ? 5.197 15.108 -5.271 1.00 81.06 113 ALA A N 1
ATOM 871 C CA . ALA A 1 113 ? 5.915 16.275 -5.789 1.00 81.06 113 ALA A CA 1
ATOM 872 C C . ALA A 1 113 ? 7.448 16.191 -5.625 1.00 81.06 113 ALA A C 1
ATOM 874 O O . ALA A 1 113 ? 8.160 17.072 -6.112 1.00 81.06 113 ALA A O 1
ATOM 875 N N . SER A 1 114 ? 7.970 15.136 -4.997 1.00 83.69 114 SER A N 1
ATOM 876 C CA . SER A 1 114 ? 9.404 14.899 -4.850 1.00 83.69 114 SER A CA 1
ATOM 877 C C . SER A 1 114 ? 10.111 14.812 -6.203 1.00 83.69 114 SER A C 1
ATOM 879 O O . SER A 1 114 ? 9.760 14.001 -7.063 1.00 83.69 114 SER A O 1
ATOM 881 N N . ALA A 1 115 ? 11.173 15.605 -6.360 1.00 82.81 115 ALA A N 1
ATOM 882 C CA . ALA A 1 115 ? 12.030 15.592 -7.545 1.00 82.81 115 ALA A CA 1
ATOM 883 C C . ALA A 1 115 ? 12.826 14.283 -7.706 1.00 82.81 115 ALA A C 1
ATOM 885 O O . ALA A 1 115 ? 13.399 14.044 -8.765 1.00 82.81 115 ALA A O 1
ATOM 886 N N . PHE A 1 116 ? 12.860 13.433 -6.673 1.00 82.38 116 PHE A N 1
ATOM 887 C CA . PHE A 1 116 ? 13.524 12.129 -6.720 1.00 82.38 116 PHE A CA 1
ATOM 888 C C . PHE A 1 116 ? 12.687 11.046 -7.416 1.00 82.38 116 PHE A C 1
ATOM 890 O O . PHE A 1 116 ? 13.214 9.975 -7.716 1.00 82.38 116 PHE A O 1
ATOM 897 N N . ASN A 1 117 ? 11.393 11.280 -7.658 1.00 85.50 117 ASN A N 1
ATOM 898 C CA . ASN A 1 117 ? 10.526 10.283 -8.281 1.00 85.50 117 ASN A CA 1
ATOM 899 C C . ASN A 1 117 ? 10.752 10.226 -9.797 1.00 85.50 117 ASN A C 1
ATOM 901 O O . ASN A 1 117 ? 10.572 11.219 -10.502 1.00 85.50 117 ASN A O 1
ATOM 905 N N . VAL A 1 118 ? 11.068 9.035 -10.306 1.00 86.38 118 VAL A N 1
ATOM 906 C CA . VAL A 1 118 ? 11.169 8.754 -11.743 1.00 86.38 118 VAL A CA 1
ATOM 907 C C . VAL A 1 118 ? 9.947 7.942 -12.154 1.00 86.38 118 VAL A C 1
ATOM 909 O O . VAL A 1 118 ? 9.944 6.723 -12.045 1.00 86.38 118 VAL A O 1
ATOM 912 N N . TYR A 1 119 ? 8.876 8.623 -12.558 1.00 83.62 119 TYR A N 1
ATOM 913 C CA . TYR A 1 119 ? 7.601 7.978 -12.881 1.00 83.62 119 TYR A CA 1
ATOM 914 C C . TYR A 1 119 ? 7.622 7.268 -14.240 1.00 83.62 119 TYR A C 1
ATOM 916 O O . TYR A 1 119 ? 8.239 7.778 -15.181 1.00 83.62 119 TYR A O 1
ATOM 924 N N . PRO A 1 120 ? 6.872 6.162 -14.393 1.00 81.19 120 PRO A N 1
ATOM 925 C CA . PRO A 1 120 ? 6.619 5.604 -15.707 1.00 81.19 120 PRO A CA 1
ATOM 926 C C .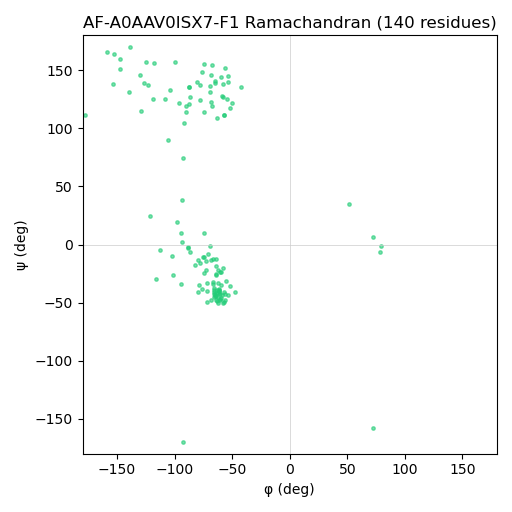 PRO A 1 120 ? 5.800 6.592 -16.542 1.00 81.19 120 PRO A C 1
ATOM 928 O O . PRO A 1 120 ? 4.875 7.244 -16.056 1.00 81.19 120 PRO A O 1
ATOM 931 N N . THR A 1 121 ? 6.121 6.690 -17.830 1.00 75.06 121 THR A N 1
ATOM 932 C CA . THR A 1 121 ? 5.356 7.498 -18.793 1.00 75.06 121 THR A CA 1
ATOM 933 C C . THR A 1 121 ? 4.038 6.836 -19.197 1.00 75.06 121 THR A C 1
ATOM 935 O O . THR A 1 121 ? 3.200 7.465 -19.841 1.00 75.06 121 THR A O 1
ATOM 938 N N . SER A 1 122 ? 3.844 5.567 -18.832 1.00 70.19 122 SER A N 1
ATOM 939 C CA . SER A 1 122 ? 2.621 4.816 -19.074 1.00 70.19 122 SER A CA 1
ATOM 940 C C . SER A 1 122 ? 2.458 3.702 -18.015 1.00 70.19 122 SER A C 1
ATOM 942 O O . SER A 1 122 ? 3.464 3.065 -17.695 1.00 70.19 122 SER A O 1
ATOM 944 N N . PRO A 1 123 ? 1.242 3.468 -17.476 1.00 65.75 123 PRO A N 1
ATOM 945 C CA . PRO A 1 123 ? -0.017 4.116 -17.860 1.00 65.75 123 PRO A CA 1
ATOM 946 C C . PRO A 1 123 ? -0.095 5.605 -17.487 1.00 65.75 123 PRO A C 1
ATOM 948 O O . PRO A 1 123 ? 0.466 6.058 -16.490 1.00 65.75 123 PRO A O 1
ATOM 951 N N . ALA A 1 124 ? -0.778 6.389 -18.330 1.00 60.47 124 ALA A N 1
ATOM 952 C CA . ALA A 1 124 ? -0.772 7.856 -18.295 1.00 60.47 124 ALA A CA 1
ATOM 953 C C . ALA A 1 124 ? -1.176 8.500 -16.944 1.00 60.47 124 ALA A C 1
ATOM 955 O O . ALA A 1 124 ? -0.632 9.560 -16.627 1.00 60.47 124 ALA A O 1
ATOM 956 N N . PRO A 1 125 ? -2.060 7.913 -16.107 1.00 64.50 125 PRO A N 1
ATOM 957 C CA . PRO A 1 125 ? -2.383 8.492 -14.807 1.00 64.50 125 PRO A CA 1
ATOM 958 C C . PRO A 1 125 ? -1.615 7.869 -13.627 1.00 64.50 125 PRO A C 1
ATOM 960 O O . PRO A 1 125 ? -2.039 8.072 -12.490 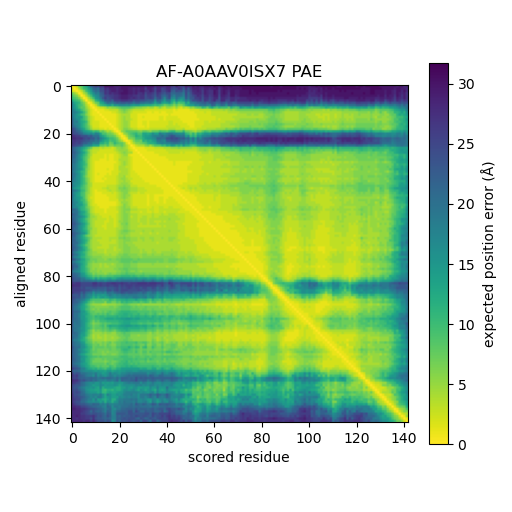1.00 64.50 125 PRO A O 1
ATOM 963 N N . PHE A 1 126 ? -0.484 7.178 -13.833 1.00 68.69 126 PHE A N 1
ATOM 964 C CA . PHE A 1 126 ? 0.278 6.570 -12.725 1.00 68.69 126 PHE A CA 1
ATOM 965 C C . PHE A 1 126 ? 0.616 7.585 -11.617 1.00 68.69 126 PHE A C 1
ATOM 967 O O . PHE A 1 126 ? 0.387 7.348 -10.432 1.00 68.69 126 PHE A O 1
ATOM 974 N N . ARG A 1 127 ? 1.052 8.790 -12.009 1.00 66.12 127 ARG A N 1
ATOM 975 C CA . ARG A 1 127 ? 1.287 9.904 -11.080 1.00 66.12 127 ARG A CA 1
ATOM 976 C C . ARG A 1 127 ? -0.012 10.388 -10.420 1.00 66.12 127 ARG A C 1
ATOM 978 O O . ARG A 1 127 ? -0.021 10.635 -9.222 1.00 66.12 127 ARG A O 1
ATOM 985 N N . TYR A 1 128 ? -1.108 10.515 -11.167 1.00 65.00 128 TYR A N 1
ATOM 986 C CA . TYR A 1 128 ? -2.377 11.069 -10.674 1.00 65.00 128 TYR A CA 1
ATOM 987 C C . TYR A 1 128 ? -3.024 10.206 -9.582 1.00 65.00 128 TYR A C 1
ATOM 989 O O . TYR A 1 128 ? -3.450 10.727 -8.553 1.00 65.00 128 TYR A O 1
ATOM 997 N N . TYR A 1 129 ? -3.059 8.889 -9.769 1.00 64.38 129 TYR A N 1
ATOM 998 C CA . TYR A 1 129 ? -3.647 7.979 -8.785 1.00 64.38 129 TYR A CA 1
ATOM 999 C C . TYR A 1 129 ? -2.789 7.827 -7.532 1.00 64.38 129 TYR A C 1
ATOM 1001 O O . TYR A 1 129 ? -3.319 7.740 -6.426 1.00 64.38 129 TYR A O 1
ATOM 1009 N N . TYR A 1 130 ? -1.468 7.898 -7.677 1.00 62.91 130 TYR A N 1
ATOM 1010 C CA . TYR A 1 130 ? -0.578 7.964 -6.526 1.00 62.91 130 TYR A CA 1
ATOM 1011 C C . TYR A 1 130 ? -0.758 9.278 -5.740 1.00 62.91 130 TYR A C 1
ATOM 1013 O O . TYR A 1 130 ? -0.854 9.265 -4.513 1.00 62.91 130 TYR A O 1
ATOM 1021 N N . PHE A 1 131 ? -0.916 10.413 -6.437 1.00 56.78 131 PHE A N 1
ATOM 1022 C CA . PHE A 1 131 ? -1.340 11.677 -5.819 1.00 56.78 131 PHE A CA 1
ATOM 1023 C C . PHE A 1 131 ? -2.677 11.525 -5.076 1.00 56.78 131 PHE A C 1
ATOM 1025 O O . PHE A 1 131 ? -2.806 12.020 -3.958 1.00 56.78 131 PHE A O 1
ATOM 1032 N N . PHE A 1 132 ? -3.655 10.822 -5.655 1.00 55.41 132 PHE A N 1
ATOM 1033 C CA . PHE A 1 132 ? -4.940 10.557 -5.007 1.00 55.41 132 PHE A CA 1
ATOM 1034 C C . PHE A 1 132 ? -4.765 9.765 -3.700 1.00 55.41 132 PHE A C 1
ATOM 1036 O O . PHE A 1 132 ? -5.280 10.192 -2.670 1.00 55.41 132 PHE A O 1
ATOM 1043 N N . PHE A 1 133 ? -3.968 8.692 -3.699 1.00 59.50 133 PHE A N 1
ATOM 1044 C CA . PHE A 1 133 ? -3.717 7.883 -2.499 1.00 59.50 133 PHE A CA 1
ATOM 1045 C C . PHE A 1 133 ? -3.042 8.690 -1.371 1.00 59.50 133 PHE A C 1
ATOM 1047 O O . PHE A 1 133 ? -3.429 8.583 -0.210 1.00 59.50 133 PHE A O 1
ATOM 1054 N N . PHE A 1 134 ? -2.085 9.563 -1.706 1.00 55.69 134 PHE A N 1
ATOM 1055 C CA . PHE A 1 134 ? -1.353 10.370 -0.719 1.00 55.69 134 PHE A CA 1
ATOM 1056 C C . PHE A 1 134 ? -2.116 11.599 -0.207 1.00 55.69 134 PHE A C 1
ATOM 1058 O O . PHE A 1 134 ? -1.956 11.982 0.953 1.00 55.69 134 PHE A O 1
ATOM 1065 N N . PHE A 1 135 ? -2.923 12.247 -1.051 1.00 50.31 135 PHE A N 1
ATOM 1066 C CA . PHE A 1 135 ? -3.565 13.518 -0.701 1.00 50.31 135 PHE A CA 1
ATOM 1067 C C . PHE A 1 135 ? -5.035 13.392 -0.297 1.00 50.31 135 PHE A C 1
ATOM 1069 O O . PHE A 1 135 ? -5.481 14.198 0.519 1.00 50.31 135 PHE A O 1
ATOM 1076 N N . HIS A 1 136 ? -5.783 12.379 -0.751 1.00 48.69 136 HIS A N 1
ATOM 1077 C CA . HIS A 1 136 ? -7.134 12.154 -0.212 1.00 48.69 136 HIS A CA 1
ATOM 1078 C C . HIS A 1 136 ? -7.112 11.587 1.216 1.00 48.69 136 HIS A C 1
ATOM 1080 O O . HIS A 1 136 ? -8.031 11.861 1.981 1.00 48.69 136 HIS A O 1
ATOM 1086 N N . GLY A 1 137 ? -6.012 10.950 1.640 1.00 42.19 137 GLY A N 1
ATOM 1087 C CA . GLY A 1 137 ? -5.757 10.650 3.057 1.00 42.19 137 GLY A CA 1
ATOM 1088 C C . GLY A 1 137 ? -5.487 11.889 3.930 1.00 42.19 137 GLY A C 1
ATOM 1089 O O . GLY A 1 137 ? -5.521 11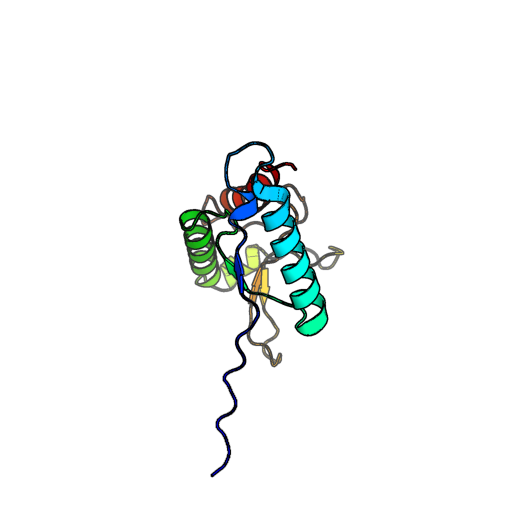.796 5.151 1.00 42.19 137 GLY A O 1
ATOM 1090 N N . ARG A 1 138 ? -5.242 13.065 3.328 1.00 40.69 138 ARG A N 1
ATOM 1091 C CA . ARG A 1 138 ? -5.060 14.357 4.022 1.00 40.69 138 ARG A CA 1
ATOM 1092 C C . ARG A 1 138 ? -6.283 15.277 3.962 1.00 40.69 138 ARG A C 1
ATOM 1094 O O . ARG A 1 138 ? -6.283 16.303 4.640 1.00 40.69 138 ARG A O 1
ATOM 1101 N N . LEU A 1 139 ? -7.298 14.946 3.160 1.00 30.20 139 LEU A N 1
ATOM 1102 C CA . LEU A 1 139 ? -8.534 15.735 3.070 1.00 30.20 139 LEU A CA 1
ATOM 1103 C C . LEU A 1 139 ? -9.485 15.485 4.250 1.00 30.20 139 LEU A C 1
ATOM 1105 O O . LEU A 1 139 ? -10.323 16.336 4.534 1.00 30.20 139 LEU A O 1
ATOM 1109 N N . TYR A 1 140 ? -9.280 14.405 5.007 1.00 34.53 140 TYR A N 1
ATOM 1110 C CA . TYR A 1 140 ? -9.836 14.225 6.349 1.00 34.53 140 TYR A CA 1
ATOM 1111 C C . TYR A 1 140 ? -8.817 14.718 7.380 1.00 34.53 140 TYR A C 1
ATOM 1113 O O . TYR A 1 140 ? -8.092 13.950 8.007 1.00 34.53 140 TYR A O 1
ATOM 1121 N N . ARG A 1 141 ? -8.688 16.039 7.485 1.00 27.73 141 ARG A N 1
ATOM 1122 C CA . ARG A 1 141 ? -7.910 16.674 8.548 1.00 27.73 141 ARG A CA 1
ATOM 1123 C C . ARG A 1 141 ? -8.728 16.566 9.840 1.00 27.73 141 ARG A C 1
ATOM 1125 O O . ARG A 1 141 ? -9.821 17.124 9.890 1.00 27.73 141 ARG A O 1
ATOM 1132 N N . PHE A 1 142 ? -8.218 15.806 10.811 1.00 38.00 142 PHE A N 1
ATOM 1133 C CA . PHE A 1 142 ? -8.646 15.886 12.211 1.00 38.00 142 PHE A CA 1
ATOM 1134 C C . PHE A 1 142 ? -8.480 17.315 12.744 1.00 38.00 142 PHE A C 1
ATOM 1136 O O . PHE A 1 142 ? -7.510 17.994 12.315 1.00 38.00 142 PHE A O 1
#

Radius of gyration: 20.21 Å; Cα contacts (8 Å, |Δi|>4): 123; chains: 1; bounding box: 48×54×44 Å